Protein AF-A0A8J7S296-F1 (afdb_monomer_lite)

Sequence (135 aa):
MTRASTQIIGLSVDKLIDRPHFETVRERMGRGVFAPALREVVRQLWKLARGMDEAEELGAARRRVKQILVISDRFGLMAVNRRAQAIMRATANFPREGASPPESEPLWEKLREALWDSQALIESGRLDQEELVPG

pLDDT: mean 79.08, std 17.44, range [35.28, 96.25]

Organism: NCBI:txid2039722

Structure (mmCIF, N/CA/C/O backbone):
data_AF-A0A8J7S296-F1
#
_entry.id   AF-A0A8J7S296-F1
#
loop_
_atom_site.group_PDB
_atom_site.id
_atom_site.type_symbol
_atom_site.label_atom_id
_atom_site.label_alt_id
_atom_site.label_comp_id
_atom_site.label_asym_id
_atom_site.label_entity_id
_atom_site.label_seq_id
_atom_site.pdbx_PDB_ins_code
_atom_site.Cartn_x
_atom_site.Cartn_y
_atom_site.Cartn_z
_atom_site.occupancy
_atom_site.B_iso_or_equiv
_atom_site.auth_seq_id
_atom_site.auth_comp_id
_atom_site.auth_asym_id
_atom_site.auth_atom_id
_atom_site.pdbx_PDB_model_num
ATOM 1 N N . MET A 1 1 ? 5.077 29.060 1.224 1.00 36.31 1 MET A N 1
ATOM 2 C CA . MET A 1 1 ? 4.432 28.362 0.090 1.00 36.31 1 MET A CA 1
ATOM 3 C C . MET A 1 1 ? 3.374 27.429 0.652 1.00 36.31 1 MET A C 1
ATOM 5 O O . MET A 1 1 ? 3.689 26.334 1.090 1.00 36.31 1 MET A O 1
ATOM 9 N N . THR A 1 2 ? 2.140 27.911 0.729 1.00 43.12 2 THR A N 1
ATOM 10 C CA . THR A 1 2 ? 0.996 27.238 1.354 1.00 43.12 2 THR A CA 1
ATOM 11 C C . THR A 1 2 ? 0.164 26.624 0.233 1.00 43.12 2 THR A C 1
ATOM 13 O O . THR A 1 2 ? -0.621 27.317 -0.409 1.00 43.12 2 THR A O 1
ATOM 16 N N . ARG A 1 3 ? 0.392 25.345 -0.082 1.00 37.38 3 ARG A N 1
ATOM 17 C CA . ARG A 1 3 ? -0.441 24.608 -1.039 1.00 37.38 3 ARG A CA 1
ATOM 18 C C . ARG A 1 3 ? -1.428 23.736 -0.260 1.00 37.38 3 ARG A C 1
ATOM 20 O O . ARG A 1 3 ? -1.033 22.765 0.366 1.00 37.38 3 ARG A O 1
ATOM 27 N N . ALA A 1 4 ? -2.698 24.118 -0.374 1.00 36.41 4 ALA A N 1
ATOM 28 C CA . ALA A 1 4 ? -3.881 23.262 -0.292 1.00 36.41 4 ALA A CA 1
ATOM 29 C C . ALA A 1 4 ? -4.275 22.668 1.076 1.00 36.41 4 ALA A C 1
ATOM 31 O O . ALA A 1 4 ? -4.292 21.458 1.267 1.00 36.41 4 ALA A O 1
ATOM 32 N N . SER A 1 5 ? -4.798 23.522 1.957 1.00 37.03 5 SER A N 1
ATOM 33 C CA . SER A 1 5 ? -5.664 23.120 3.080 1.00 37.03 5 SER A CA 1
ATOM 34 C C . SER A 1 5 ? -7.129 22.855 2.664 1.00 37.03 5 SER A C 1
ATOM 36 O O . SER A 1 5 ? -8.035 23.100 3.456 1.00 37.03 5 SER A O 1
ATOM 38 N N . THR A 1 6 ? -7.429 22.433 1.422 1.00 35.28 6 THR A N 1
ATOM 39 C CA . THR A 1 6 ? -8.845 22.372 0.954 1.00 35.28 6 THR A CA 1
ATO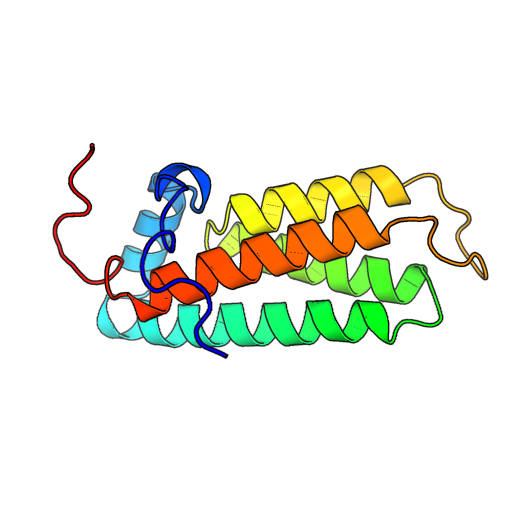M 40 C C . THR A 1 6 ? -9.183 21.267 -0.063 1.00 35.28 6 THR A C 1
ATOM 42 O O . THR A 1 6 ? -10.292 21.246 -0.578 1.00 35.28 6 THR A O 1
ATOM 45 N N . GLN A 1 7 ? -8.292 20.309 -0.351 1.00 39.41 7 GLN A N 1
ATOM 46 C CA . GLN A 1 7 ? -8.630 19.142 -1.203 1.00 39.41 7 GLN A CA 1
ATOM 47 C C . GLN A 1 7 ? -7.998 17.818 -0.741 1.00 39.41 7 GLN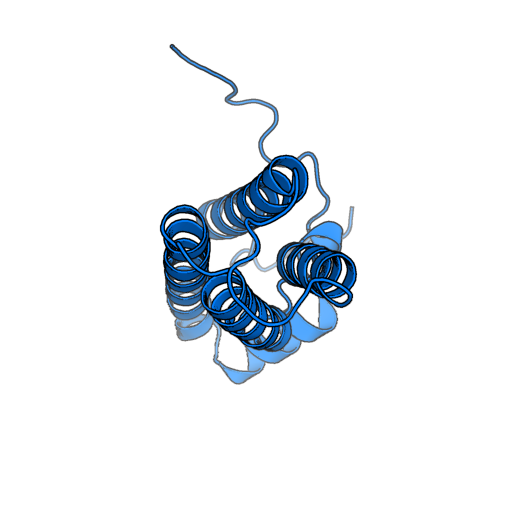 A C 1
ATOM 49 O O . GLN A 1 7 ? -7.925 16.851 -1.496 1.00 39.41 7 GLN A O 1
ATOM 54 N N . ILE A 1 8 ? -7.559 17.738 0.515 1.00 45.72 8 ILE A N 1
ATOM 55 C CA . ILE A 1 8 ? -7.240 16.447 1.130 1.00 45.72 8 ILE A CA 1
ATOM 56 C C . ILE A 1 8 ? -8.604 15.760 1.300 1.00 45.72 8 ILE A C 1
ATOM 58 O O . ILE A 1 8 ? -9.450 16.324 1.981 1.00 45.72 8 ILE A O 1
ATOM 62 N N . ILE A 1 9 ? -8.847 14.599 0.680 1.00 52.44 9 ILE A N 1
ATOM 63 C CA . ILE A 1 9 ? -10.159 13.904 0.566 1.00 52.44 9 ILE A CA 1
ATOM 64 C C . ILE A 1 9 ? -10.976 14.290 -0.695 1.00 52.44 9 ILE A C 1
ATOM 66 O O . ILE A 1 9 ? -12.121 14.722 -0.625 1.00 52.44 9 ILE A O 1
ATOM 70 N N . GLY A 1 10 ? -10.416 14.074 -1.888 1.00 44.44 10 GLY A N 1
ATOM 71 C CA . GLY A 1 10 ? -11.203 13.943 -3.132 1.00 44.44 10 GLY A CA 1
ATOM 72 C C . GLY A 1 10 ? -11.619 12.495 -3.453 1.00 44.44 10 GLY A C 1
ATOM 73 O O . GLY A 1 10 ? -12.417 12.244 -4.358 1.00 44.44 10 GLY A O 1
ATOM 74 N N . LEU A 1 11 ? -11.075 11.518 -2.722 1.00 54.28 11 LEU A N 1
ATOM 75 C CA . LEU A 1 11 ? -11.390 10.101 -2.870 1.00 54.28 11 LEU A CA 1
ATOM 76 C C . LEU A 1 11 ? -12.246 9.645 -1.689 1.00 54.28 11 LEU A C 1
ATOM 78 O O . LEU A 1 11 ? -11.880 9.841 -0.530 1.00 54.28 11 LEU A O 1
ATOM 82 N N . SER A 1 12 ? -13.388 9.019 -1.995 1.00 71.12 12 SER A N 1
ATOM 83 C CA . SER A 1 12 ? -14.139 8.250 -0.999 1.00 71.12 12 SER A CA 1
ATOM 84 C C . SER A 1 12 ? -13.194 7.243 -0.337 1.00 71.12 12 SER A C 1
ATOM 86 O O . SER A 1 12 ? -12.344 6.660 -1.017 1.00 71.12 12 SER A O 1
ATOM 88 N N . VAL A 1 13 ? -13.357 7.021 0.970 1.00 75.12 13 VAL A N 1
ATOM 89 C CA . VAL A 1 13 ? -12.637 5.977 1.719 1.00 75.12 13 VAL A CA 1
ATOM 90 C C . VAL A 1 13 ? -12.732 4.636 0.986 1.00 75.12 13 VAL A C 1
ATOM 92 O O . VAL A 1 13 ? -11.735 3.934 0.863 1.00 75.12 13 VAL A O 1
ATOM 95 N N . ASP A 1 14 ? -13.872 4.353 0.356 1.00 79.44 14 ASP A N 1
ATOM 96 C CA . ASP A 1 14 ? -14.122 3.110 -0.384 1.00 79.44 14 ASP A CA 1
ATOM 97 C C . ASP A 1 14 ? -13.340 3.008 -1.697 1.00 79.44 14 ASP A C 1
ATOM 99 O O . ASP A 1 14 ? -13.332 1.966 -2.339 1.00 79.44 14 ASP A O 1
ATOM 103 N N . LYS A 1 15 ? -12.678 4.083 -2.137 1.00 82.50 15 LYS A N 1
ATOM 104 C CA . LYS A 1 15 ? -11.712 4.041 -3.244 1.00 82.50 15 LYS A CA 1
ATOM 105 C C . LYS A 1 15 ? -10.292 3.763 -2.755 1.00 82.50 15 LYS A C 1
ATOM 107 O O . LYS A 1 15 ? -9.471 3.310 -3.552 1.00 82.50 15 LYS A O 1
ATOM 112 N N . LEU A 1 16 ? -10.008 4.038 -1.481 1.00 84.62 16 LEU A N 1
ATOM 113 C CA . LEU A 1 16 ? -8.694 3.874 -0.863 1.00 84.62 16 LEU A CA 1
ATOM 114 C C . LEU A 1 16 ? -8.529 2.493 -0.238 1.00 84.62 16 LEU A C 1
ATOM 116 O O . LEU A 1 16 ? -7.479 1.873 -0.419 1.00 84.62 16 LEU A O 1
ATOM 120 N N . ILE A 1 17 ? -9.572 2.002 0.431 1.00 89.25 17 ILE A N 1
ATOM 121 C CA . ILE A 1 17 ? -9.560 0.730 1.148 1.00 89.25 17 ILE A CA 1
ATOM 122 C C . ILE A 1 17 ? -10.640 -0.228 0.644 1.00 89.25 17 ILE A C 1
ATOM 124 O O . ILE A 1 17 ? -11.713 0.187 0.212 1.00 89.25 17 ILE A O 1
ATOM 128 N N . ASP A 1 18 ? -10.358 -1.523 0.740 1.00 91.25 18 ASP A N 1
ATOM 129 C CA . ASP A 1 18 ? -11.384 -2.562 0.733 1.00 91.25 18 ASP A CA 1
ATOM 130 C C . ASP A 1 18 ? -12.012 -2.574 2.127 1.00 91.25 18 ASP A C 1
ATOM 132 O O . ASP A 1 18 ? -11.439 -3.132 3.062 1.00 91.25 18 ASP A O 1
ATOM 136 N N . ARG A 1 19 ? -13.145 -1.883 2.291 1.00 86.75 19 ARG A N 1
ATOM 137 C CA . ARG A 1 19 ? -13.751 -1.672 3.610 1.00 86.75 19 ARG A CA 1
ATOM 138 C C . ARG A 1 19 ? -14.079 -2.989 4.337 1.00 86.75 19 ARG A C 1
ATOM 140 O O . ARG A 1 19 ? -13.643 -3.115 5.478 1.00 86.75 19 ARG A O 1
ATOM 147 N N . PRO A 1 20 ? -14.767 -3.980 3.734 1.00 89.56 20 PRO A N 1
ATOM 148 C CA . PRO A 1 20 ? -15.006 -5.267 4.394 1.00 89.56 20 PRO A CA 1
ATOM 149 C C . PRO A 1 20 ? -13.726 -5.956 4.886 1.00 89.56 20 PRO A C 1
ATOM 151 O O . PRO A 1 20 ? -13.671 -6.439 6.021 1.00 89.56 20 PRO A O 1
ATOM 154 N N . HIS A 1 21 ? -12.680 -5.987 4.054 1.00 91.31 21 HIS A N 1
ATOM 155 C CA . HIS A 1 21 ? -11.420 -6.618 4.437 1.00 91.31 21 HIS A CA 1
ATOM 156 C C . HIS A 1 21 ? -10.693 -5.827 5.530 1.00 91.31 21 HIS A C 1
ATOM 158 O O . HIS A 1 21 ? -10.225 -6.400 6.513 1.00 91.31 21 HIS A O 1
ATOM 164 N N . PHE A 1 22 ? -10.647 -4.506 5.388 1.00 89.06 22 PHE A N 1
ATOM 165 C CA . PHE A 1 22 ? -10.022 -3.590 6.332 1.00 89.06 22 PHE A CA 1
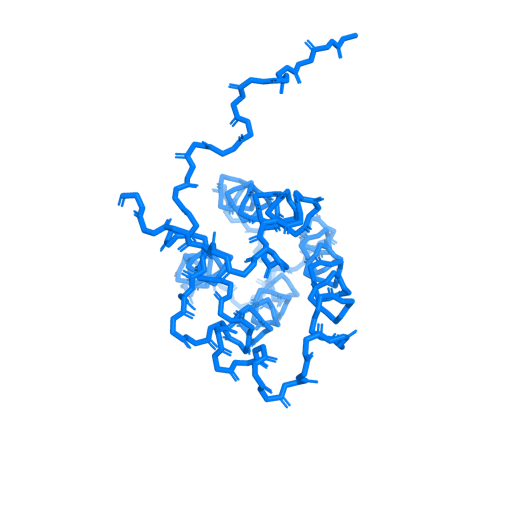ATOM 166 C C . PHE A 1 22 ? -10.641 -3.703 7.730 1.00 89.06 22 PHE A C 1
ATOM 168 O O . PHE A 1 22 ? -9.918 -3.829 8.718 1.00 89.06 22 PHE A O 1
ATOM 175 N N . GLU A 1 23 ? -11.973 -3.742 7.808 1.00 88.06 23 GLU A N 1
ATOM 176 C CA . GLU A 1 23 ? -12.709 -3.938 9.059 1.00 88.06 23 GLU A CA 1
ATOM 177 C C . GLU A 1 23 ? -12.423 -5.304 9.683 1.00 88.06 23 GLU A C 1
ATOM 179 O O . GLU A 1 23 ? -12.102 -5.388 10.867 1.00 88.06 23 GLU A O 1
ATOM 184 N N . THR A 1 24 ? -12.399 -6.365 8.872 1.00 91.75 24 THR A N 1
ATOM 185 C CA . THR A 1 24 ? -12.036 -7.711 9.344 1.00 91.75 24 THR A CA 1
ATOM 186 C C . THR A 1 24 ? -10.632 -7.735 9.963 1.00 91.75 24 THR A C 1
ATOM 188 O O . THR A 1 24 ? -10.402 -8.377 10.991 1.00 91.75 24 THR A O 1
ATOM 191 N N . VAL A 1 25 ? -9.662 -7.050 9.351 1.00 91.12 25 VAL A N 1
ATOM 192 C CA . VAL A 1 25 ? -8.290 -6.958 9.879 1.00 91.12 25 VAL A CA 1
ATOM 193 C C . VAL A 1 25 ? -8.259 -6.123 11.162 1.00 91.12 25 VAL A C 1
ATOM 195 O O . VAL A 1 25 ? -7.617 -6.530 12.133 1.00 91.12 25 VAL A O 1
ATOM 198 N N . ARG A 1 26 ? -8.985 -4.999 11.199 1.00 88.44 26 ARG A N 1
ATOM 199 C CA . ARG A 1 26 ? -9.109 -4.125 12.376 1.00 88.44 26 ARG A CA 1
ATOM 200 C C . ARG A 1 26 ? -9.682 -4.866 13.580 1.00 88.44 26 ARG A C 1
ATOM 202 O O . ARG A 1 26 ? -9.115 -4.785 14.670 1.00 88.44 26 ARG A O 1
ATOM 209 N N . GLU A 1 27 ? -10.756 -5.622 13.383 1.00 89.19 27 GLU A N 1
ATOM 210 C CA . GLU A 1 27 ? -11.387 -6.438 14.423 1.00 89.19 27 GLU A CA 1
ATOM 211 C C . GLU A 1 27 ? -10.441 -7.523 14.946 1.00 89.19 27 GLU A C 1
ATOM 213 O O . GLU A 1 27 ? -10.276 -7.662 16.157 1.00 89.19 27 GLU A O 1
ATOM 218 N N . ARG A 1 28 ? -9.750 -8.241 14.050 1.00 91.44 28 ARG A N 1
ATOM 219 C CA . ARG A 1 28 ? -8.798 -9.303 14.426 1.00 91.44 28 ARG A CA 1
ATOM 220 C C . ARG A 1 28 ? -7.602 -8.795 15.226 1.00 91.44 28 ARG A C 1
ATOM 222 O O . ARG A 1 28 ? -7.112 -9.506 16.096 1.00 91.44 28 ARG A O 1
ATOM 229 N N . MET A 1 29 ? -7.095 -7.606 14.903 1.00 88.75 29 MET A N 1
ATOM 230 C CA . MET A 1 29 ? -5.944 -7.018 15.596 1.00 88.75 29 MET A CA 1
ATOM 231 C C . MET A 1 29 ? -6.333 -6.317 16.901 1.00 88.75 29 MET A C 1
ATOM 233 O O . MET A 1 29 ? -5.489 -6.149 17.779 1.00 88.75 29 MET A O 1
ATOM 237 N N . GLY A 1 30 ? -7.595 -5.913 17.035 1.00 85.38 30 GLY A N 1
ATOM 238 C CA . GLY A 1 30 ? -8.064 -5.057 18.114 1.00 85.38 30 GLY A CA 1
ATOM 239 C C . GLY A 1 30 ? -7.788 -3.577 17.833 1.00 85.38 30 GLY A C 1
ATOM 240 O O . GLY A 1 30 ? -6.732 -3.187 17.326 1.00 85.38 30 GLY A O 1
ATOM 241 N N . ARG A 1 31 ? -8.750 -2.724 18.207 1.00 71.25 31 ARG A N 1
ATOM 242 C CA . ARG A 1 31 ? -8.755 -1.287 17.875 1.00 71.25 31 ARG A CA 1
ATOM 243 C C . ARG A 1 31 ? -7.504 -0.543 18.356 1.00 71.25 31 ARG A C 1
ATOM 245 O O . ARG A 1 31 ? -6.944 0.249 17.608 1.00 71.25 31 ARG A O 1
ATOM 252 N N . GLY A 1 32 ? -7.017 -0.849 19.561 1.00 78.19 32 GLY A N 1
ATOM 253 C CA . GLY A 1 32 ? -5.827 -0.203 20.132 1.00 78.19 32 GLY A CA 1
ATOM 254 C C . GLY A 1 32 ? -4.502 -0.572 19.450 1.00 78.19 32 GLY A C 1
ATOM 255 O O . GLY A 1 32 ? -3.522 0.154 19.592 1.00 78.19 32 GLY A O 1
ATOM 256 N N . VAL A 1 33 ? -4.461 -1.676 18.697 1.00 85.38 33 VAL A N 1
ATOM 257 C CA . VAL A 1 33 ? -3.246 -2.179 18.028 1.00 85.38 33 VAL A CA 1
ATOM 258 C C . VAL A 1 33 ? -3.261 -1.856 16.537 1.00 85.38 33 VAL A C 1
ATOM 260 O O . VAL A 1 33 ? -2.214 -1.578 15.949 1.00 85.38 33 VAL A O 1
ATOM 263 N N . PHE A 1 34 ? -4.444 -1.867 15.925 1.00 87.94 34 PHE A N 1
ATOM 264 C CA . PHE A 1 34 ? -4.597 -1.712 14.486 1.00 87.94 34 PHE A CA 1
ATOM 265 C C . PHE A 1 34 ? -4.068 -0.373 13.962 1.00 87.94 34 PHE A C 1
ATOM 267 O O . PHE A 1 34 ? -3.244 -0.372 13.051 1.00 87.94 34 PHE A O 1
ATOM 274 N N . ALA A 1 35 ? -4.474 0.762 14.540 1.00 84.19 35 ALA A N 1
ATOM 275 C CA . ALA A 1 35 ? -4.052 2.073 14.041 1.00 84.19 35 ALA A CA 1
ATOM 276 C C . ALA A 1 35 ? -2.524 2.299 14.135 1.00 84.19 35 ALA A C 1
ATOM 278 O O . ALA A 1 35 ? -1.923 2.703 13.133 1.00 84.19 35 ALA A O 1
ATOM 279 N N . PRO A 1 36 ? -1.842 1.983 15.259 1.00 88.00 36 PRO A N 1
ATOM 280 C CA . PRO A 1 36 ? -0.378 1.999 15.313 1.00 88.00 36 PRO A CA 1
ATOM 281 C C . PRO A 1 36 ? 0.282 1.071 14.286 1.00 88.00 36 PRO A C 1
ATOM 283 O O . PRO A 1 36 ? 1.237 1.474 13.619 1.00 88.00 36 PRO A O 1
ATOM 286 N N . ALA A 1 37 ? -0.236 -0.150 14.120 1.00 90.44 37 ALA A N 1
ATOM 287 C CA . ALA A 1 37 ? 0.297 -1.100 13.149 1.00 90.44 37 ALA A CA 1
ATOM 288 C C . ALA A 1 37 ? 0.125 -0.602 11.709 1.00 90.44 37 ALA A C 1
ATOM 290 O O . ALA A 1 37 ? 1.045 -0.710 10.903 1.00 90.44 37 ALA A O 1
ATOM 291 N N . LEU A 1 38 ? -1.019 0.002 11.390 1.00 90.56 38 LEU A N 1
ATOM 292 C CA . LEU A 1 38 ? -1.306 0.542 10.069 1.00 90.56 38 LEU A CA 1
ATOM 293 C C . LEU A 1 38 ? -0.402 1.738 9.726 1.00 90.56 38 LEU A C 1
ATOM 295 O O . LEU A 1 38 ? 0.092 1.830 8.600 1.00 90.56 38 LEU A O 1
ATOM 299 N N . ARG A 1 39 ? -0.107 2.615 10.698 1.00 90.88 39 ARG A N 1
ATOM 300 C CA . ARG A 1 39 ? 0.897 3.688 10.539 1.00 90.88 39 ARG A CA 1
ATOM 301 C C . ARG A 1 39 ? 2.272 3.119 10.203 1.00 90.88 39 ARG A C 1
ATOM 303 O O . ARG A 1 39 ? 2.936 3.590 9.279 1.00 90.88 39 ARG A O 1
ATOM 310 N N . GLU A 1 40 ? 2.692 2.090 10.933 1.00 94.44 40 GLU A N 1
ATOM 311 C CA . GLU A 1 40 ? 3.966 1.415 10.691 1.00 94.44 40 GLU A CA 1
ATOM 312 C C . GLU A 1 40 ? 4.003 0.747 9.308 1.00 94.44 40 GLU A C 1
ATOM 314 O O . GLU A 1 40 ? 4.990 0.876 8.585 1.00 94.44 40 GLU A O 1
ATOM 319 N N . VAL A 1 41 ? 2.908 0.110 8.894 1.00 94.44 41 VAL A N 1
ATOM 320 C CA . VAL A 1 41 ? 2.754 -0.490 7.564 1.00 94.44 41 VAL A CA 1
ATOM 321 C C . VAL A 1 41 ? 2.912 0.549 6.458 1.00 94.44 41 VAL A C 1
ATOM 323 O O . VAL A 1 41 ? 3.720 0.349 5.552 1.00 94.44 41 VAL A O 1
ATOM 326 N N . VAL A 1 42 ? 2.212 1.684 6.528 1.00 94.06 42 VAL A N 1
ATOM 327 C CA . VAL A 1 42 ? 2.339 2.739 5.506 1.00 94.06 42 VAL A CA 1
ATOM 328 C C . VAL A 1 42 ? 3.755 3.314 5.468 1.00 94.06 42 VAL A C 1
ATOM 330 O O . VAL A 1 42 ? 4.303 3.538 4.388 1.00 94.06 42 VAL A O 1
ATOM 333 N N . ARG A 1 43 ? 4.417 3.453 6.621 1.00 94.44 43 ARG A N 1
ATOM 334 C CA . ARG A 1 43 ? 5.831 3.846 6.682 1.00 94.44 43 ARG A CA 1
ATOM 335 C C . ARG A 1 43 ? 6.750 2.830 5.993 1.00 94.44 43 ARG A C 1
ATOM 337 O O . ARG A 1 43 ? 7.695 3.226 5.309 1.00 94.44 43 ARG A O 1
ATOM 344 N N . GLN A 1 44 ? 6.500 1.532 6.153 1.00 95.50 44 GLN A N 1
ATOM 345 C CA . GLN A 1 44 ? 7.252 0.484 5.453 1.00 95.50 44 GLN A CA 1
ATOM 346 C C . GLN A 1 44 ? 7.007 0.521 3.944 1.00 95.50 44 GLN A C 1
ATOM 348 O O . GLN A 1 44 ? 7.961 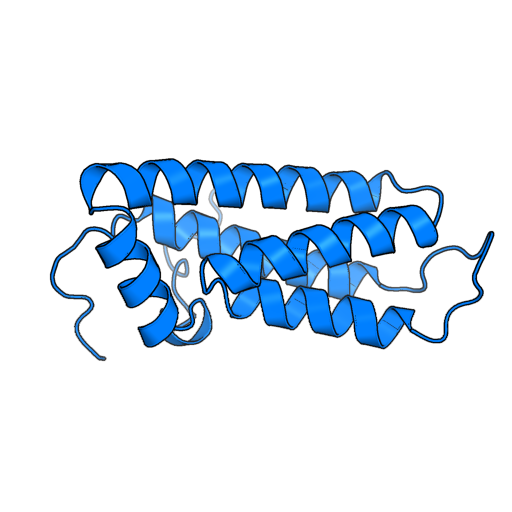0.444 3.171 1.00 95.50 44 GLN A O 1
ATOM 353 N N . LEU A 1 45 ? 5.759 0.714 3.519 1.00 96.00 45 LEU A N 1
ATOM 354 C CA . LEU A 1 45 ? 5.410 0.872 2.109 1.00 96.00 45 LEU A CA 1
ATOM 355 C C . LEU A 1 45 ? 6.119 2.081 1.480 1.00 96.00 45 LEU A C 1
ATOM 357 O O . LEU A 1 45 ? 6.647 1.970 0.376 1.00 96.00 45 LEU A O 1
ATOM 361 N N . TRP A 1 46 ? 6.232 3.195 2.208 1.00 94.69 46 TRP A N 1
ATOM 362 C CA . TRP A 1 46 ? 7.027 4.352 1.790 1.00 94.69 46 TRP A CA 1
ATOM 363 C C . TRP A 1 46 ? 8.506 4.028 1.583 1.00 94.69 46 TRP A C 1
ATOM 365 O O . TRP A 1 46 ? 9.095 4.470 0.597 1.00 94.69 46 TRP A O 1
ATOM 375 N N . LYS A 1 47 ? 9.116 3.250 2.484 1.00 93.50 47 LYS A N 1
ATOM 376 C CA . LYS A 1 47 ? 10.514 2.811 2.332 1.00 93.50 47 LYS A CA 1
ATOM 377 C C . LYS A 1 47 ? 10.697 1.942 1.094 1.00 93.50 47 LYS A C 1
ATOM 379 O O . LYS A 1 47 ? 11.653 2.135 0.349 1.00 93.50 47 LYS A O 1
ATOM 384 N N . LEU A 1 48 ? 9.773 1.009 0.866 1.00 93.38 48 LEU A N 1
ATOM 385 C CA . LEU A 1 48 ? 9.786 0.170 -0.328 1.00 93.38 48 LEU A CA 1
ATOM 386 C C . LEU A 1 48 ? 9.656 1.012 -1.592 1.00 93.38 48 LEU A C 1
ATOM 388 O O . LEU A 1 48 ? 10.396 0.764 -2.537 1.00 93.38 48 LEU A O 1
ATOM 392 N N . ALA A 1 49 ? 8.772 2.014 -1.584 1.00 90.38 49 ALA A N 1
ATOM 393 C CA . ALA A 1 49 ? 8.550 2.882 -2.727 1.00 90.38 49 ALA A CA 1
ATOM 394 C C . ALA A 1 49 ? 9.773 3.750 -3.060 1.00 90.38 49 ALA A C 1
ATOM 396 O O . ALA A 1 49 ? 10.191 3.775 -4.211 1.00 90.38 49 ALA A O 1
ATOM 397 N N . ARG A 1 50 ? 10.405 4.385 -2.064 1.00 87.81 50 ARG A N 1
ATOM 398 C CA . ARG A 1 50 ? 11.644 5.161 -2.278 1.00 87.81 50 ARG A CA 1
ATOM 399 C C . ARG A 1 50 ? 12.789 4.293 -2.788 1.00 87.81 50 ARG A C 1
ATOM 401 O O . ARG A 1 50 ? 13.494 4.676 -3.709 1.00 87.81 50 ARG A O 1
ATOM 408 N N . GLY A 1 51 ? 12.914 3.075 -2.261 1.00 84.06 51 GLY A N 1
ATOM 409 C CA . GLY A 1 51 ? 13.911 2.124 -2.746 1.00 84.06 51 GLY A CA 1
ATOM 410 C C . GLY A 1 51 ? 13.686 1.667 -4.195 1.00 84.06 51 GLY A C 1
ATOM 411 O O . GLY A 1 51 ? 14.535 0.961 -4.731 1.00 84.06 51 GLY A O 1
ATOM 412 N N . MET A 1 52 ? 12.554 1.994 -4.832 1.00 81.50 52 MET A N 1
ATOM 413 C CA . MET A 1 52 ? 12.374 1.784 -6.275 1.00 81.50 52 MET A CA 1
ATOM 414 C C . MET A 1 52 ? 13.057 2.878 -7.096 1.00 81.50 52 MET A C 1
ATOM 416 O O . MET A 1 52 ? 13.585 2.553 -8.151 1.00 81.50 52 MET A O 1
ATOM 420 N N . ASP A 1 53 ? 13.085 4.123 -6.608 1.00 74.06 53 ASP A N 1
ATOM 421 C CA . ASP A 1 53 ? 13.767 5.243 -7.277 1.00 74.06 53 ASP A CA 1
ATOM 422 C C . ASP A 1 53 ? 15.295 5.035 -7.270 1.00 74.06 53 ASP A C 1
ATOM 424 O O . ASP A 1 53 ? 15.991 5.396 -8.212 1.00 74.06 53 ASP A O 1
ATOM 428 N N . GLU A 1 54 ? 15.805 4.374 -6.228 1.00 75.75 54 GLU A N 1
ATOM 429 C CA . GLU A 1 54 ? 17.217 3.988 -6.071 1.00 75.75 54 GLU A CA 1
ATOM 430 C C . GLU A 1 54 ? 17.566 2.657 -6.768 1.00 75.75 54 GLU A C 1
ATOM 432 O O . GLU A 1 54 ? 18.700 2.184 -6.696 1.00 75.75 54 GLU A O 1
ATOM 437 N N . ALA A 1 55 ? 16.594 1.977 -7.384 1.00 74.00 55 ALA A N 1
ATOM 438 C CA . ALA A 1 55 ? 16.831 0.671 -7.982 1.00 74.00 55 ALA A CA 1
ATOM 439 C C . ALA A 1 55 ? 17.505 0.807 -9.353 1.00 74.00 55 ALA A C 1
ATOM 441 O O . ALA A 1 55 ? 16.845 1.081 -10.350 1.00 74.00 55 ALA A O 1
ATOM 442 N N . GLU A 1 56 ? 18.800 0.502 -9.415 1.00 71.94 56 GLU A N 1
ATOM 443 C CA . GLU A 1 56 ? 19.555 0.422 -10.677 1.00 71.94 56 GLU A CA 1
ATOM 444 C C . GLU A 1 56 ? 19.068 -0.726 -11.581 1.00 71.94 56 GLU A C 1
ATOM 446 O O . GLU A 1 56 ? 19.204 -0.685 -12.802 1.00 71.94 56 GLU A O 1
ATOM 451 N N . GLU A 1 57 ? 18.434 -1.741 -10.985 1.00 78.06 57 GLU A N 1
ATOM 452 C CA . GLU A 1 57 ? 17.904 -2.906 -11.686 1.00 78.06 57 GLU A CA 1
ATOM 453 C C . GLU A 1 57 ? 16.378 -3.009 -11.575 1.00 78.06 57 GLU A C 1
ATOM 455 O O . GLU A 1 57 ? 15.801 -3.068 -10.480 1.00 78.06 57 GLU A O 1
ATOM 460 N N . LEU A 1 58 ? 15.716 -3.209 -12.719 1.00 77.69 58 LEU A N 1
ATOM 461 C CA . LEU A 1 58 ? 14.277 -3.477 -12.787 1.00 77.69 58 LEU A CA 1
ATOM 462 C C . LEU A 1 58 ? 13.860 -4.695 -11.939 1.00 77.69 58 LEU A C 1
ATOM 464 O O . LEU A 1 58 ? 12.765 -4.722 -11.371 1.00 77.69 58 LEU A O 1
ATOM 468 N N . GLY A 1 59 ? 14.730 -5.702 -11.813 1.00 82.25 59 GLY A N 1
ATOM 469 C CA . GLY A 1 59 ? 14.495 -6.869 -10.961 1.00 82.25 59 GLY A CA 1
ATOM 470 C C . GLY A 1 59 ? 14.344 -6.500 -9.482 1.00 82.25 59 GLY A C 1
ATOM 471 O O . GLY A 1 59 ? 13.448 -7.014 -8.804 1.00 82.25 59 GLY A O 1
ATOM 472 N N . ALA A 1 60 ? 15.163 -5.570 -8.987 1.00 84.69 60 ALA A N 1
ATOM 473 C CA . ALA A 1 60 ? 15.079 -5.069 -7.620 1.00 84.69 60 ALA A CA 1
ATOM 474 C C . ALA A 1 60 ? 13.800 -4.247 -7.395 1.00 84.69 60 ALA A C 1
ATOM 476 O O . ALA A 1 60 ? 13.097 -4.477 -6.405 1.00 84.69 60 ALA A O 1
ATOM 477 N N . ALA A 1 61 ? 13.432 -3.381 -8.345 1.00 85.19 61 ALA A N 1
ATOM 478 C CA . ALA A 1 61 ? 12.166 -2.649 -8.307 1.00 85.19 61 ALA A CA 1
ATOM 479 C C . ALA A 1 61 ? 10.957 -3.605 -8.258 1.00 85.19 61 ALA A C 1
ATOM 481 O O . ALA A 1 61 ? 10.108 -3.484 -7.375 1.00 85.19 61 ALA A O 1
ATOM 482 N N . ARG A 1 62 ? 10.909 -4.644 -9.108 1.00 86.56 62 ARG A N 1
ATOM 483 C CA . ARG A 1 62 ? 9.821 -5.646 -9.088 1.00 86.56 62 ARG A CA 1
ATOM 484 C C . ARG A 1 62 ? 9.711 -6.385 -7.756 1.00 86.56 62 ARG A C 1
ATOM 486 O O . ARG A 1 62 ? 8.599 -6.664 -7.312 1.00 86.56 62 ARG A O 1
ATOM 493 N N . ARG A 1 63 ? 10.830 -6.726 -7.105 1.00 89.94 63 ARG A N 1
ATOM 494 C CA . ARG A 1 63 ? 10.804 -7.368 -5.776 1.00 89.94 63 ARG A CA 1
ATOM 495 C C . ARG A 1 63 ? 10.150 -6.460 -4.733 1.00 89.94 63 ARG A C 1
ATOM 497 O O . ARG A 1 63 ? 9.300 -6.932 -3.980 1.00 89.94 63 ARG A O 1
ATOM 504 N N . ARG A 1 64 ? 10.477 -5.166 -4.742 1.00 92.19 64 ARG A N 1
ATOM 505 C CA . ARG A 1 64 ? 9.866 -4.169 -3.849 1.00 92.19 64 ARG A CA 1
ATOM 506 C C . ARG A 1 64 ? 8.373 -3.999 -4.134 1.00 92.19 64 ARG A C 1
ATOM 508 O O . ARG A 1 64 ? 7.571 -4.039 -3.209 1.00 92.19 64 ARG A O 1
ATOM 515 N N . VAL A 1 65 ? 7.971 -3.940 -5.403 1.00 91.94 65 VAL A N 1
ATOM 516 C CA . VAL A 1 65 ? 6.549 -3.866 -5.792 1.00 91.94 65 VAL A CA 1
ATOM 517 C C . VAL A 1 65 ? 5.774 -5.111 -5.353 1.00 91.94 65 VAL A C 1
ATOM 519 O O . VAL A 1 65 ? 4.656 -4.997 -4.857 1.00 91.94 65 VAL A O 1
ATOM 522 N N . LYS A 1 66 ? 6.364 -6.308 -5.465 1.00 93.88 66 LYS A N 1
ATOM 523 C CA . LYS A 1 66 ? 5.754 -7.541 -4.937 1.00 93.88 66 LYS A CA 1
ATOM 524 C C . LYS A 1 66 ? 5.544 -7.476 -3.424 1.00 93.88 66 LYS A C 1
ATOM 526 O O . LYS A 1 66 ? 4.503 -7.910 -2.945 1.00 93.88 66 LYS A O 1
ATOM 531 N N . GLN A 1 67 ? 6.494 -6.919 -2.676 1.00 95.88 67 GLN A N 1
ATOM 532 C CA . GLN A 1 67 ? 6.329 -6.718 -1.234 1.00 95.88 67 GLN A CA 1
ATOM 533 C C . GLN A 1 67 ? 5.204 -5.719 -0.935 1.00 95.88 67 GLN A C 1
ATOM 535 O O . GLN A 1 67 ? 4.366 -5.991 -0.079 1.00 95.88 67 GLN A O 1
ATOM 540 N N . ILE A 1 68 ? 5.125 -4.618 -1.691 1.00 95.38 68 ILE A N 1
ATOM 541 C CA . ILE A 1 68 ? 4.025 -3.648 -1.596 1.00 95.38 68 ILE A CA 1
ATOM 542 C C . ILE A 1 68 ? 2.674 -4.330 -1.842 1.00 95.38 68 ILE A C 1
ATOM 544 O O . ILE A 1 68 ? 1.733 -4.085 -1.092 1.00 95.38 68 ILE A O 1
ATOM 548 N N . LEU A 1 69 ? 2.569 -5.216 -2.838 1.00 95.88 69 LEU A N 1
ATOM 549 C CA . LEU A 1 69 ? 1.345 -5.979 -3.106 1.00 95.88 69 LEU A CA 1
ATOM 550 C C . LEU A 1 69 ? 0.915 -6.826 -1.910 1.00 95.88 69 LEU A C 1
ATOM 552 O O . LEU A 1 69 ? -0.211 -6.688 -1.451 1.00 95.88 69 LEU A O 1
ATOM 556 N N . VAL A 1 70 ? 1.819 -7.652 -1.382 1.00 96.25 70 VAL A N 1
ATOM 557 C CA . VAL A 1 70 ? 1.525 -8.541 -0.247 1.00 96.25 70 VAL A CA 1
ATOM 558 C C . VAL A 1 70 ? 1.085 -7.748 0.984 1.00 96.25 70 VAL A C 1
ATOM 560 O O . VAL A 1 70 ? 0.115 -8.107 1.647 1.00 96.25 70 VAL A O 1
ATOM 563 N N . ILE A 1 71 ? 1.789 -6.658 1.292 1.00 95.62 71 ILE A N 1
ATOM 564 C CA . ILE A 1 71 ? 1.489 -5.827 2.460 1.00 95.62 71 ILE A CA 1
ATOM 565 C C . ILE A 1 71 ? 0.161 -5.083 2.270 1.00 95.62 71 ILE A C 1
ATOM 567 O O . ILE A 1 71 ? -0.675 -5.091 3.168 1.00 95.62 71 ILE A O 1
ATOM 571 N N . SER A 1 72 ? -0.049 -4.453 1.112 1.00 95.38 72 SER A N 1
ATOM 572 C CA . SER A 1 72 ? -1.277 -3.693 0.844 1.00 95.38 72 SER A CA 1
ATOM 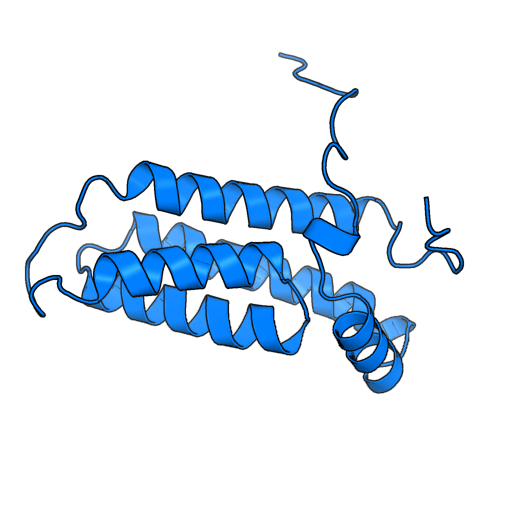573 C C . SER A 1 72 ? -2.521 -4.578 0.802 1.00 95.38 72 SER A C 1
ATOM 575 O O . SER A 1 72 ? -3.558 -4.158 1.302 1.00 95.38 72 SER A O 1
ATOM 577 N N . ASP A 1 73 ? -2.414 -5.800 0.272 1.00 95.06 73 ASP A N 1
ATOM 578 C CA . ASP A 1 73 ? -3.499 -6.787 0.272 1.00 95.06 73 ASP A CA 1
ATOM 579 C C . ASP A 1 73 ? -3.901 -7.168 1.701 1.00 95.06 73 ASP A C 1
ATOM 581 O O . ASP A 1 73 ? -5.051 -7.000 2.086 1.00 95.06 73 ASP A O 1
ATOM 585 N N . ARG A 1 74 ? -2.917 -7.539 2.533 1.00 94.38 74 ARG A N 1
ATOM 586 C CA . ARG A 1 74 ? -3.120 -7.979 3.923 1.00 94.38 74 ARG A CA 1
ATOM 587 C C . ARG A 1 74 ? -3.819 -6.954 4.821 1.00 94.38 74 ARG A C 1
ATOM 589 O O . ARG A 1 74 ? -4.376 -7.336 5.846 1.00 94.38 74 ARG A O 1
ATOM 596 N N . PHE A 1 75 ? -3.725 -5.671 4.486 1.00 92.75 75 PHE A N 1
ATOM 597 C CA . PHE A 1 75 ? -4.330 -4.572 5.242 1.00 92.75 75 PHE A CA 1
ATOM 598 C C . PHE A 1 75 ? -5.499 -3.913 4.504 1.00 92.75 75 PHE A C 1
ATOM 600 O O . PHE A 1 75 ? -6.030 -2.919 4.987 1.00 92.75 75 PHE A O 1
ATOM 607 N N . GLY A 1 76 ? -5.899 -4.421 3.335 1.00 92.94 76 GLY A N 1
ATOM 608 C CA . GLY A 1 76 ? -7.015 -3.863 2.569 1.00 92.94 76 GLY A CA 1
ATOM 609 C C . GLY A 1 76 ? -6.738 -2.480 1.983 1.00 92.94 76 GLY A C 1
ATOM 610 O O . GLY A 1 76 ? -7.675 -1.732 1.728 1.00 92.94 76 GLY A O 1
ATOM 611 N N . LEU A 1 77 ? -5.473 -2.117 1.747 1.00 93.19 77 LEU A N 1
ATOM 612 C CA . LEU A 1 77 ? -5.070 -0.856 1.112 1.00 93.19 77 LEU A CA 1
ATOM 613 C C . LEU A 1 77 ? -5.265 -0.939 -0.410 1.00 93.19 77 LEU A C 1
ATOM 615 O O . LEU A 1 77 ? -4.314 -1.012 -1.193 1.00 93.19 77 LEU A O 1
ATOM 619 N N . MET A 1 78 ? -6.527 -0.958 -0.828 1.00 93.75 78 MET A N 1
ATOM 620 C CA . MET A 1 78 ? -6.957 -1.247 -2.192 1.00 93.75 78 MET A CA 1
ATOM 621 C C . MET A 1 78 ? -6.350 -0.315 -3.248 1.00 93.75 78 MET A C 1
ATOM 623 O O . MET A 1 78 ? -5.934 -0.793 -4.306 1.00 93.75 78 MET A O 1
ATOM 627 N N . ALA A 1 79 ? -6.273 0.996 -2.999 1.00 91.50 79 ALA A N 1
ATOM 628 C CA . ALA A 1 79 ? -5.672 1.927 -3.956 1.00 91.50 79 ALA A CA 1
ATOM 629 C C . ALA A 1 79 ? -4.190 1.602 -4.190 1.00 91.50 79 ALA A C 1
ATOM 631 O O . ALA A 1 79 ? -3.767 1.441 -5.337 1.00 91.50 79 ALA A O 1
ATOM 632 N N . VAL A 1 80 ? -3.424 1.421 -3.110 1.00 95.06 80 VAL A N 1
ATOM 633 C CA . VAL A 1 80 ? -2.002 1.045 -3.162 1.00 95.06 80 VAL A CA 1
ATOM 634 C C . VAL A 1 80 ? -1.828 -0.281 -3.900 1.00 95.06 80 VAL A C 1
ATOM 636 O O . VAL A 1 80 ? -1.010 -0.374 -4.817 1.00 95.06 80 VAL A O 1
ATOM 639 N N . ASN A 1 81 ? -2.648 -1.282 -3.566 1.00 95.81 81 ASN A N 1
ATOM 640 C CA . ASN A 1 81 ? -2.606 -2.592 -4.203 1.00 95.81 81 ASN A CA 1
ATOM 641 C C . ASN A 1 81 ? -2.846 -2.487 -5.717 1.00 95.81 81 ASN A C 1
ATOM 643 O O . ASN A 1 81 ? -2.027 -2.951 -6.509 1.00 95.81 81 ASN A O 1
ATOM 647 N N . ARG A 1 82 ? -3.903 -1.784 -6.147 1.00 94.19 82 ARG A N 1
ATOM 648 C CA . ARG A 1 82 ? -4.224 -1.582 -7.572 1.00 94.19 82 ARG A CA 1
ATOM 649 C C . ARG A 1 82 ? -3.087 -0.904 -8.338 1.00 94.19 82 ARG A C 1
ATOM 651 O O . ARG A 1 82 ? -2.804 -1.296 -9.473 1.00 94.19 82 ARG A O 1
ATOM 658 N N . ARG A 1 83 ? -2.426 0.094 -7.740 1.00 94.31 83 ARG A N 1
ATOM 659 C CA . ARG A 1 83 ? -1.271 0.775 -8.353 1.00 94.31 83 ARG A CA 1
ATOM 660 C C . ARG A 1 83 ? -0.067 -0.155 -8.468 1.00 94.31 83 ARG A C 1
ATOM 662 O O . ARG A 1 83 ? 0.512 -0.259 -9.548 1.00 94.31 83 ARG A O 1
ATOM 669 N N . ALA A 1 84 ? 0.245 -0.905 -7.416 1.00 93.44 84 ALA A N 1
ATOM 670 C CA . ALA A 1 84 ? 1.312 -1.899 -7.445 1.00 93.44 84 ALA A CA 1
ATOM 671 C C . ALA A 1 84 ? 1.037 -3.022 -8.468 1.00 93.44 84 ALA A C 1
ATOM 673 O O . ALA A 1 84 ? 1.945 -3.457 -9.176 1.00 93.44 84 ALA A O 1
ATOM 674 N N . GLN A 1 85 ? -0.223 -3.435 -8.645 1.00 93.50 85 GLN A N 1
ATOM 675 C CA . GLN A 1 85 ? -0.594 -4.396 -9.686 1.00 93.50 85 GLN A CA 1
ATOM 676 C C . GLN A 1 85 ? -0.402 -3.815 -11.091 1.00 93.50 85 GLN A C 1
ATOM 678 O O . GLN A 1 85 ? 0.059 -4.521 -11.985 1.00 93.50 85 GLN A O 1
ATOM 683 N N . ALA A 1 86 ? -0.756 -2.543 -11.306 1.00 90.69 86 ALA A N 1
ATOM 684 C CA . ALA A 1 86 ? -0.554 -1.874 -12.589 1.00 90.69 86 ALA A CA 1
ATOM 685 C C . ALA A 1 86 ? 0.932 -1.832 -12.968 1.00 90.69 86 ALA A C 1
ATOM 687 O O . ALA A 1 86 ? 1.278 -2.136 -14.106 1.00 90.69 86 ALA A O 1
ATOM 688 N N . ILE A 1 87 ? 1.805 -1.565 -11.996 1.00 89.00 87 ILE A N 1
ATOM 689 C CA . ILE A 1 87 ? 3.257 -1.641 -12.167 1.00 89.00 87 ILE A CA 1
ATOM 690 C C . ILE A 1 87 ? 3.706 -3.068 -12.514 1.00 89.00 87 ILE A C 1
ATOM 692 O O . ILE A 1 87 ? 4.471 -3.257 -13.457 1.00 89.00 87 ILE A O 1
ATOM 696 N N . MET A 1 88 ? 3.240 -4.091 -11.790 1.00 89.12 88 MET A N 1
ATOM 697 C CA . MET A 1 88 ? 3.603 -5.484 -12.091 1.00 89.12 88 MET A CA 1
ATOM 698 C C . MET A 1 88 ? 3.148 -5.919 -13.486 1.00 89.12 88 MET A C 1
ATOM 700 O O . MET A 1 88 ? 3.887 -6.619 -14.173 1.00 89.12 88 MET A O 1
ATOM 704 N N . ARG A 1 89 ? 1.955 -5.490 -13.919 1.00 88.62 89 ARG A N 1
ATOM 705 C CA . ARG A 1 89 ? 1.430 -5.759 -15.266 1.00 88.62 89 ARG A CA 1
ATOM 706 C C . ARG A 1 89 ? 2.252 -5.054 -16.335 1.00 88.62 89 ARG A C 1
ATOM 708 O O . ARG A 1 89 ? 2.655 -5.701 -17.293 1.00 88.62 89 ARG A O 1
ATOM 715 N N . ALA A 1 90 ? 2.536 -3.766 -16.143 1.00 83.62 90 ALA A N 1
ATOM 716 C CA . ALA A 1 90 ? 3.385 -3.010 -17.054 1.00 83.62 90 ALA A CA 1
ATOM 717 C C . ALA A 1 90 ? 4.758 -3.678 -17.167 1.00 83.62 90 ALA A C 1
ATOM 719 O O . ALA A 1 90 ? 5.216 -3.966 -18.261 1.00 83.62 90 ALA A O 1
ATOM 720 N N . THR A 1 91 ? 5.368 -4.043 -16.040 1.00 79.94 91 THR A N 1
ATOM 721 C CA . THR A 1 91 ? 6.706 -4.642 -16.020 1.00 79.94 91 THR A CA 1
ATOM 722 C C . THR A 1 91 ? 6.755 -6.118 -16.436 1.00 79.94 91 THR A C 1
ATOM 724 O O . THR A 1 91 ? 7.849 -6.642 -16.611 1.00 79.94 91 THR A O 1
ATOM 727 N N . ALA A 1 92 ? 5.630 -6.809 -16.645 1.00 81.31 92 ALA A N 1
ATOM 728 C CA . ALA A 1 92 ? 5.602 -8.260 -16.872 1.00 81.31 92 ALA A CA 1
ATOM 729 C C . ALA A 1 92 ? 6.432 -8.720 -18.086 1.00 81.31 92 ALA A C 1
ATOM 731 O O . ALA A 1 92 ? 7.131 -9.730 -17.993 1.00 81.31 92 ALA A O 1
ATOM 732 N N . ASN A 1 93 ? 6.409 -7.945 -19.175 1.00 71.31 93 ASN A N 1
ATOM 733 C CA . ASN A 1 93 ? 7.058 -8.288 -20.446 1.00 71.31 93 ASN A CA 1
ATOM 734 C C . ASN A 1 93 ? 8.469 -7.700 -20.608 1.00 71.31 93 ASN A C 1
ATOM 736 O O . ASN A 1 93 ? 9.098 -7.895 -21.644 1.00 71.31 93 ASN A O 1
ATOM 740 N N . PHE A 1 94 ? 8.979 -6.975 -19.610 1.00 68.56 94 PHE A N 1
ATOM 741 C CA . PHE A 1 94 ? 10.303 -6.365 -19.712 1.00 68.56 94 PHE A CA 1
ATOM 742 C C . PHE A 1 94 ? 11.410 -7.418 -19.552 1.00 68.56 94 PHE A C 1
ATOM 744 O O . PHE A 1 94 ? 11.255 -8.312 -18.703 1.00 68.56 94 PHE A O 1
ATOM 751 N N . PRO A 1 95 ? 12.519 -7.307 -20.315 1.00 62.47 95 PRO A N 1
ATOM 752 C CA . PRO A 1 95 ? 13.628 -8.251 -20.253 1.00 62.47 95 PRO A CA 1
ATOM 753 C C . PRO A 1 95 ? 14.156 -8.403 -18.824 1.00 62.47 95 PRO A C 1
ATOM 755 O O . PRO A 1 95 ? 14.092 -7.477 -18.012 1.00 62.47 95 PRO A O 1
ATOM 758 N N . ARG A 1 96 ? 14.607 -9.620 -18.496 1.00 62.31 96 ARG A N 1
ATOM 759 C CA . ARG A 1 96 ? 14.892 -10.035 -17.115 1.00 62.31 96 ARG A CA 1
ATOM 760 C C . ARG A 1 96 ? 16.102 -9.334 -16.489 1.00 62.31 96 ARG A C 1
ATOM 762 O O . ARG A 1 96 ? 16.175 -9.332 -15.265 1.00 62.31 96 ARG A O 1
ATOM 769 N N . GLU A 1 97 ? 16.987 -8.711 -17.268 1.00 54.75 97 GLU A N 1
ATOM 770 C CA . GLU A 1 97 ? 18.251 -8.147 -16.774 1.00 54.75 97 GLU A CA 1
ATOM 771 C C . GLU A 1 97 ? 18.671 -6.894 -17.562 1.00 54.75 97 GLU A C 1
ATOM 773 O O . GLU A 1 97 ? 18.425 -6.800 -18.764 1.00 54.75 97 GLU A O 1
ATOM 778 N N . GLY A 1 98 ? 19.273 -5.919 -16.868 1.00 54.16 98 GLY A N 1
ATOM 779 C CA . GLY A 1 98 ? 19.968 -4.756 -17.447 1.00 54.16 98 GLY A CA 1
ATOM 780 C C . GLY A 1 98 ? 19.115 -3.668 -18.110 1.00 54.16 98 GLY A C 1
ATOM 781 O O . GLY A 1 98 ? 19.639 -2.612 -18.449 1.00 54.16 98 GLY A O 1
ATOM 782 N N . ALA A 1 99 ? 17.814 -3.887 -18.298 1.00 57.28 99 ALA A N 1
ATOM 783 C CA . ALA A 1 99 ? 16.940 -2.880 -18.885 1.00 57.28 99 ALA A CA 1
ATOM 784 C C . ALA A 1 99 ? 16.563 -1.810 -17.856 1.00 57.28 99 ALA A C 1
ATOM 786 O O . ALA A 1 99 ? 16.000 -2.124 -16.800 1.00 57.28 99 ALA A O 1
ATOM 787 N N . SER A 1 100 ? 16.811 -0.545 -18.200 1.00 56.69 100 SER A N 1
ATOM 788 C CA . SER A 1 100 ? 16.208 0.584 -17.501 1.00 56.69 100 SER A CA 1
ATOM 789 C C . SER A 1 100 ? 14.685 0.411 -17.492 1.00 56.69 100 SER A C 1
ATOM 791 O O . SER A 1 100 ? 14.112 -0.042 -18.493 1.00 56.69 100 SER A O 1
ATOM 793 N N . PRO A 1 101 ? 14.002 0.735 -16.383 1.00 55.75 101 PRO A N 1
ATOM 794 C CA . PRO A 1 101 ? 12.551 0.815 -16.395 1.00 55.75 101 PRO A CA 1
ATOM 795 C C . PRO A 1 101 ? 12.105 1.724 -17.560 1.00 55.75 101 PRO A C 1
ATOM 797 O O . PRO A 1 101 ? 12.787 2.711 -17.838 1.00 55.75 101 PRO A O 1
ATOM 800 N N . PRO A 1 102 ? 10.982 1.434 -18.245 1.00 57.09 102 PRO A N 1
ATOM 801 C CA . PRO A 1 102 ? 10.400 2.378 -19.213 1.00 57.09 102 PRO A CA 1
ATOM 802 C C . PRO A 1 102 ? 10.040 3.693 -18.497 1.00 57.09 102 PRO A C 1
ATOM 804 O O . PRO A 1 102 ? 10.192 3.761 -17.275 1.00 57.09 102 PRO A O 1
ATOM 807 N N . GLU A 1 103 ? 9.467 4.682 -19.198 1.00 59.75 103 GLU A N 1
ATOM 808 C CA . GLU A 1 103 ? 8.750 5.835 -18.608 1.00 59.75 103 GLU A CA 1
ATOM 809 C C . GLU A 1 103 ? 7.592 5.357 -17.699 1.00 59.75 103 GLU A C 1
ATOM 811 O O . GLU A 1 103 ? 6.406 5.387 -18.008 1.00 59.75 103 GLU A O 1
ATOM 816 N N . SER A 1 104 ? 7.976 4.813 -16.556 1.00 59.56 104 SER A N 1
ATOM 817 C CA . SER A 1 104 ? 7.186 4.243 -15.478 1.00 59.56 104 SER A CA 1
ATOM 818 C C . SER A 1 104 ? 7.105 5.238 -14.333 1.00 59.56 104 SER A C 1
ATOM 820 O O . SER A 1 104 ? 6.353 5.011 -13.396 1.00 59.56 104 SER A O 1
ATOM 822 N N . GLU A 1 105 ? 7.796 6.373 -14.455 1.00 64.56 105 GLU A N 1
ATOM 823 C CA . GLU A 1 105 ? 7.661 7.551 -13.609 1.00 64.56 105 GLU A CA 1
ATOM 824 C C . GLU A 1 105 ? 6.190 7.925 -13.359 1.00 64.56 105 GLU A C 1
ATOM 826 O O . GLU A 1 105 ? 5.830 8.044 -12.186 1.00 64.56 105 GLU A O 1
ATOM 831 N N . PRO A 1 106 ? 5.281 7.908 -14.363 1.00 79.50 106 PRO A N 1
ATOM 832 C CA . PRO A 1 106 ? 3.859 8.153 -14.115 1.00 79.50 106 PRO A CA 1
ATOM 833 C C . PRO A 1 106 ? 3.172 7.054 -13.287 1.00 79.50 106 PRO A C 1
ATOM 835 O O . PRO A 1 106 ? 2.137 7.290 -12.667 1.00 79.50 106 PRO A O 1
ATOM 838 N N . LEU A 1 107 ? 3.684 5.819 -13.296 1.00 82.50 107 LEU A N 1
ATOM 839 C CA . LEU A 1 107 ? 3.168 4.716 -12.476 1.00 82.50 107 LEU A CA 1
ATOM 840 C C . LEU A 1 107 ? 3.738 4.756 -11.053 1.00 82.50 107 LEU A C 1
ATOM 842 O O . LEU A 1 107 ? 3.004 4.478 -10.102 1.00 82.50 107 LEU A O 1
ATOM 846 N N . TRP A 1 108 ? 5.011 5.125 -10.902 1.00 84.44 108 TRP A N 1
ATOM 847 C CA . TRP A 1 108 ? 5.661 5.334 -9.609 1.00 84.44 108 TRP A CA 1
ATOM 848 C C . TRP A 1 108 ? 5.033 6.501 -8.859 1.00 84.44 108 TRP A C 1
ATOM 850 O O . TRP A 1 108 ? 4.700 6.367 -7.683 1.00 84.44 108 TRP A O 1
ATOM 860 N N . GLU A 1 109 ? 4.785 7.609 -9.554 1.00 87.06 109 GLU A N 1
ATOM 861 C CA . GLU A 1 109 ? 4.085 8.768 -9.014 1.00 87.06 109 GLU A CA 1
ATOM 862 C C . GLU A 1 109 ? 2.681 8.395 -8.536 1.00 87.06 109 GLU A C 1
ATOM 864 O O . GLU A 1 109 ? 2.362 8.609 -7.372 1.00 87.06 109 GLU A O 1
ATOM 869 N N . LYS A 1 110 ? 1.890 7.691 -9.356 1.00 89.56 110 LYS A N 1
ATOM 870 C CA . LYS A 1 110 ? 0.550 7.221 -8.959 1.00 89.56 110 LYS A CA 1
ATOM 871 C C . LYS A 1 110 ? 0.551 6.277 -7.758 1.00 89.56 110 LYS A C 1
ATOM 873 O O . LYS A 1 110 ? -0.433 6.218 -7.019 1.00 89.56 110 LYS A O 1
ATOM 878 N N . LEU A 1 111 ? 1.608 5.486 -7.577 1.00 91.25 111 LEU A N 1
ATOM 879 C CA . LEU A 1 111 ? 1.777 4.665 -6.379 1.00 91.25 111 LEU A CA 1
ATOM 880 C C . LEU A 1 111 ? 2.096 5.536 -5.155 1.00 91.25 111 LEU A C 1
ATOM 882 O O . LEU A 1 111 ? 1.516 5.310 -4.095 1.00 91.25 111 LEU A O 1
ATOM 886 N N . ARG A 1 112 ? 2.964 6.544 -5.298 1.00 91.31 112 ARG A N 1
ATOM 887 C CA . ARG A 1 112 ? 3.270 7.517 -4.237 1.00 91.31 112 ARG A CA 1
ATOM 888 C C . ARG A 1 112 ? 2.048 8.340 -3.840 1.00 91.31 112 ARG A C 1
ATOM 890 O O . ARG A 1 112 ? 1.816 8.502 -2.649 1.00 91.31 112 ARG A O 1
ATOM 897 N N . GLU A 1 113 ? 1.240 8.784 -4.797 1.00 91.19 113 GLU A N 1
ATOM 898 C CA . GLU A 1 113 ? -0.046 9.448 -4.543 1.00 91.19 113 GLU A CA 1
ATOM 899 C C . GLU A 1 113 ? -0.957 8.569 -3.679 1.00 91.19 113 GLU A C 1
ATOM 901 O O . GLU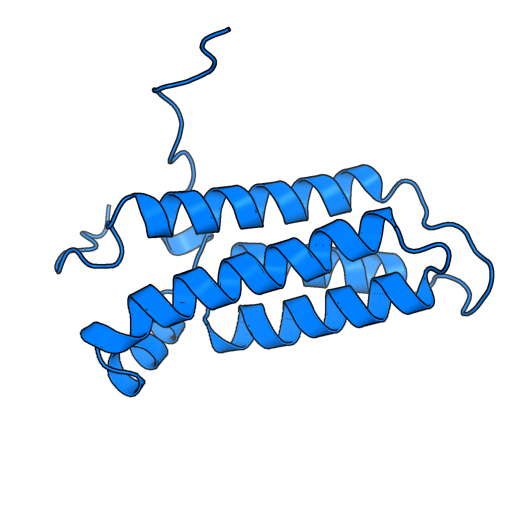 A 1 113 ? -1.422 9.004 -2.631 1.00 91.19 113 GLU A O 1
ATOM 906 N N . ALA A 1 114 ? -1.128 7.292 -4.044 1.00 90.88 114 ALA A N 1
ATOM 907 C CA . ALA A 1 114 ? -1.952 6.364 -3.268 1.00 90.88 114 ALA A CA 1
ATOM 908 C C . ALA A 1 114 ? -1.418 6.133 -1.839 1.00 90.88 114 ALA A C 1
ATOM 910 O O . ALA A 1 114 ? -2.202 5.931 -0.908 1.00 90.88 114 ALA A O 1
ATOM 911 N N . LEU A 1 115 ? -0.093 6.157 -1.650 1.00 92.94 115 LEU A N 1
ATOM 912 C CA . LEU A 1 115 ? 0.527 6.102 -0.323 1.00 92.94 115 LEU A CA 1
ATOM 913 C C . LEU A 1 115 ? 0.294 7.392 0.469 1.00 92.94 115 LEU A C 1
ATOM 915 O O . LEU A 1 115 ? 0.011 7.313 1.663 1.00 92.94 115 LEU A O 1
ATOM 919 N N . TRP A 1 116 ? 0.357 8.552 -0.186 1.00 92.38 116 TRP A N 1
ATOM 920 C CA . TRP A 1 116 ? 0.030 9.846 0.414 1.00 92.38 116 TRP A CA 1
ATOM 921 C C . TRP A 1 116 ? -1.423 9.895 0.880 1.00 92.38 116 TRP A C 1
ATOM 923 O O . TRP A 1 116 ? -1.680 10.245 2.029 1.00 92.38 116 TRP A O 1
ATOM 933 N N . ASP A 1 117 ? -2.361 9.470 0.034 1.00 89.56 117 ASP A N 1
ATOM 934 C CA . ASP A 1 117 ? -3.785 9.418 0.370 1.00 89.56 117 ASP A CA 1
ATOM 935 C C . ASP A 1 117 ? -4.056 8.463 1.540 1.00 89.56 117 ASP A C 1
ATOM 937 O O . ASP A 1 117 ? -4.826 8.778 2.450 1.00 89.56 117 ASP A O 1
ATOM 941 N N . SER A 1 118 ? -3.389 7.303 1.551 1.00 89.06 118 SER A N 1
ATOM 942 C CA . SER A 1 118 ? -3.494 6.332 2.647 1.00 89.06 118 SER A CA 1
ATOM 943 C C . SER A 1 118 ? -2.943 6.900 3.957 1.00 89.06 118 SER A C 1
ATOM 945 O O . SER A 1 118 ? -3.555 6.734 5.009 1.00 89.06 118 SER A O 1
ATOM 947 N N . GLN A 1 119 ? -1.808 7.600 3.903 1.00 90.69 119 GLN A N 1
ATOM 948 C CA . GLN A 1 119 ? -1.226 8.275 5.060 1.00 90.69 119 GLN A CA 1
ATOM 949 C C . GLN A 1 119 ? -2.153 9.376 5.588 1.00 90.69 119 GLN A C 1
ATOM 951 O O . GLN A 1 119 ? -2.440 9.399 6.782 1.00 90.69 119 GLN A O 1
ATOM 956 N N . ALA A 1 120 ? -2.686 10.225 4.707 1.00 87.06 120 ALA A N 1
ATOM 957 C CA . ALA A 1 120 ? -3.618 11.287 5.075 1.00 87.06 120 ALA A CA 1
ATOM 958 C C . ALA A 1 120 ? -4.900 10.730 5.719 1.00 87.06 120 ALA A C 1
ATOM 960 O O . ALA A 1 120 ? -5.388 11.278 6.707 1.00 87.06 120 ALA A O 1
ATOM 961 N N . LEU A 1 121 ? -5.424 9.608 5.212 1.00 83.00 121 LEU A N 1
ATOM 962 C CA . LEU A 1 121 ? -6.559 8.910 5.818 1.00 83.00 121 LEU A CA 1
ATOM 963 C C . LEU A 1 121 ? -6.248 8.462 7.255 1.00 83.00 121 LEU A C 1
ATOM 965 O O . LEU A 1 121 ? -7.060 8.683 8.152 1.00 83.00 121 LEU A O 1
ATOM 969 N N . ILE A 1 122 ? -5.068 7.888 7.491 1.00 84.31 122 ILE A N 1
ATOM 970 C CA . ILE A 1 122 ? -4.640 7.434 8.822 1.00 84.31 122 ILE A CA 1
ATOM 971 C C . ILE A 1 122 ? -4.414 8.605 9.781 1.00 84.31 122 ILE A C 1
ATOM 973 O O . ILE A 1 122 ? -4.831 8.548 10.937 1.00 84.31 122 ILE A O 1
ATOM 977 N N . GLU A 1 123 ? -3.768 9.669 9.313 1.00 85.62 123 GLU A N 1
ATOM 978 C CA . GLU A 1 123 ? -3.471 10.861 10.114 1.00 85.62 123 GLU A CA 1
ATOM 979 C C . GLU A 1 123 ? -4.728 11.670 10.440 1.00 85.62 123 GLU A C 1
ATOM 981 O O . GLU A 1 123 ? -4.802 12.284 11.501 1.00 85.62 123 GLU A O 1
ATOM 986 N N . SER A 1 124 ? -5.752 11.616 9.583 1.00 82.88 124 SER A N 1
ATOM 987 C CA . SER A 1 124 ? -7.035 12.279 9.836 1.00 82.88 124 SER A CA 1
ATOM 988 C C . SER A 1 124 ? -7.826 11.685 11.009 1.00 82.88 124 SER A C 1
ATOM 990 O O . SER A 1 124 ? -8.821 12.272 11.428 1.00 82.88 124 SER A O 1
ATOM 992 N N . GLY A 1 125 ? -7.446 10.500 11.508 1.00 76.19 125 GLY A N 1
ATOM 993 C CA . GLY A 1 125 ? -8.175 9.795 12.567 1.00 76.19 125 GLY A CA 1
ATOM 994 C C . GLY A 1 125 ? -9.549 9.264 12.140 1.00 76.19 125 GLY A C 1
ATOM 995 O O . GLY A 1 125 ? -10.252 8.666 12.948 1.00 76.19 125 GLY A O 1
ATOM 996 N N . ARG A 1 126 ? -9.941 9.419 10.866 1.00 72.31 126 ARG A N 1
ATOM 997 C CA . ARG A 1 126 ? -11.239 8.960 10.333 1.00 72.31 126 ARG A CA 1
ATOM 998 C C . ARG A 1 126 ? -11.435 7.444 10.401 1.00 72.31 126 ARG A C 1
ATOM 1000 O O . ARG A 1 126 ? -12.562 6.982 10.320 1.00 72.31 126 ARG A O 1
ATOM 1007 N N . LEU A 1 127 ? -10.350 6.682 10.532 1.00 68.19 127 LEU A N 1
ATOM 1008 C CA . LEU A 1 127 ? -10.375 5.225 10.703 1.00 68.19 127 LEU A CA 1
ATOM 1009 C C . LEU A 1 127 ? -10.681 4.790 12.147 1.00 68.19 127 LEU A C 1
ATOM 1011 O O . LEU A 1 127 ? -11.091 3.649 12.372 1.00 68.19 127 LEU A O 1
ATOM 1015 N N . ASP A 1 128 ? -10.476 5.697 13.105 1.00 64.25 128 ASP A N 1
ATOM 1016 C CA . ASP A 1 128 ? -10.699 5.478 14.536 1.00 64.25 128 ASP A CA 1
ATOM 1017 C C . ASP A 1 128 ? -12.081 5.985 14.986 1.00 64.25 128 ASP A C 1
ATOM 1019 O O . ASP A 1 128 ? -12.571 5.590 16.042 1.00 64.25 128 ASP A O 1
ATOM 1023 N N . GLN A 1 129 ? -12.726 6.840 14.184 1.00 60.84 129 GLN A N 1
ATOM 1024 C CA . GLN A 1 129 ? -14.079 7.330 14.443 1.00 60.84 129 GLN A CA 1
ATOM 1025 C C . GLN A 1 129 ? -15.092 6.213 14.148 1.00 60.84 129 GLN A C 1
ATOM 1027 O O . GLN A 1 129 ? -15.090 5.626 13.068 1.00 60.84 129 GLN A O 1
ATOM 1032 N N . GLU A 1 130 ? -15.941 5.896 15.129 1.00 46.16 130 GLU A N 1
ATOM 1033 C CA . GLU A 1 130 ? -16.900 4.777 15.099 1.00 46.16 130 GLU A CA 1
ATOM 1034 C C . GLU A 1 130 ? -17.938 4.847 13.974 1.00 46.16 130 GLU A C 1
ATOM 1036 O O . GLU A 1 130 ? -18.558 3.836 13.653 1.00 46.16 130 GLU A O 1
ATOM 1041 N N . GLU A 1 131 ? -18.064 5.990 13.310 1.00 45.38 131 GLU A N 1
ATOM 1042 C CA . GLU A 1 131 ? -18.921 6.168 12.152 1.00 45.38 131 GLU A CA 1
ATOM 1043 C C . GLU A 1 131 ? -18.092 6.566 10.931 1.00 45.38 131 GLU A C 1
ATOM 1045 O O . GLU A 1 131 ? -17.936 7.739 10.590 1.00 45.38 131 GLU A O 1
ATOM 1050 N N . LEU A 1 132 ? -17.623 5.570 10.178 1.00 48.38 132 LEU A N 1
ATOM 1051 C CA . LEU A 1 132 ? -17.440 5.775 8.746 1.00 48.38 132 LEU A CA 1
ATOM 1052 C C . LEU A 1 132 ? -18.837 5.848 8.109 1.00 48.38 132 LEU A C 1
ATOM 1054 O O . LEU A 1 132 ? -19.264 4.889 7.461 1.00 48.38 132 LEU A O 1
ATOM 1058 N N . VAL A 1 133 ? -19.553 6.956 8.333 1.00 38.19 133 VAL A N 1
ATOM 1059 C CA . VAL A 1 133 ? -20.886 7.195 7.765 1.00 38.19 133 VAL A CA 1
ATOM 1060 C C . VAL A 1 133 ? -20.807 6.946 6.253 1.00 38.19 133 VAL A C 1
ATOM 1062 O O . VAL A 1 133 ? -19.941 7.535 5.593 1.00 38.19 133 VAL A O 1
ATOM 1065 N N . PRO A 1 134 ? -21.632 6.048 5.690 1.00 41.66 134 PRO A N 1
ATOM 1066 C CA . PRO A 1 134 ? -21.745 5.930 4.246 1.00 41.66 134 PRO A CA 1
ATOM 1067 C C . PRO A 1 134 ? -22.293 7.256 3.707 1.00 41.66 134 PRO A C 1
ATOM 1069 O O . PRO A 1 134 ? -23.374 7.688 4.104 1.00 41.66 134 PRO A O 1
ATOM 1072 N N . GLY A 1 135 ? -21.495 7.924 2.873 1.00 42.62 135 GLY A N 1
ATOM 1073 C CA . GLY A 1 135 ? -21.949 9.058 2.066 1.00 42.62 135 GLY A CA 1
ATOM 1074 C C . GLY A 1 135 ? -22.684 8.592 0.821 1.00 42.62 135 GLY A C 1
ATOM 1075 O O . GLY A 1 135 ? -22.411 7.454 0.375 1.00 42.62 135 GLY A O 1
#

Foldseek 3Di:
DDPDPDPLPPDQVVLFFPVVLLVVLCVVQDVVRSLVVLLVLLVVLVVLLVVLVVDQWPLSNLVSLVVQLVSCVNNRRNQLNVLSVVVCVQCVPPDPTDDDDDVCVVSSVSNVVSSVSSNSCSVVCCVVPPDPDDD

Secondary structure (DSSP, 8-state):
----TT-S--S-HHHHS-HHHHHHHHHHH-HHHHHHHHHHHHHHHHHHHHHHHT-SSHHHHHHHHHHHHHHHHHTT-HHHHHHHHHHHHHHTTS-SSSPPP-S-HHHHHHHHHHHHHHHHHHHTTTTTSS-----

Radius of gyration: 15.95 Å; chains: 1; bounding box: 42×38×41 Å